Protein AF-A0A2K1NV42-F1 (afdb_monomer_lite)

Sequence (108 aa):
MPKLYQAQPLTGFKYLHGRKGDKAFHIGPLNAPVTMEEVEKVVIECRANDFNKADVLGWEWSYEVNELAKARAKENEVVLKITDFQIPPTGELAQISSKVKDPRDLMD

Foldseek 3Di:
DDPQPVWAADPPADAFGTHDVLETEGEDDPPDEDDLVSLLSVLVSCLVVVRQEYEYETQHYDPVSQVVSCVSSVVSNHHYGYDYPDPPCPVVNVVVVVPCPDPCVVPD

Structure (mmCIF, N/CA/C/O backbone):
data_AF-A0A2K1NV42-F1
#
_entry.id   AF-A0A2K1NV42-F1
#
loop_
_atom_site.group_PDB
_atom_site.id
_atom_site.type_symbol
_atom_site.label_atom_id
_atom_site.label_alt_id
_atom_site.label_comp_id
_atom_site.label_asym_id
_atom_site.label_entity_id
_atom_site.label_seq_id
_atom_site.pdbx_PDB_ins_code
_atom_site.Cartn_x
_atom_site.Cartn_y
_atom_site.Cartn_z
_atom_site.occupancy
_atom_site.B_iso_or_equiv
_atom_site.auth_seq_id
_atom_site.auth_comp_id
_atom_site.auth_asym_id
_atom_site.auth_atom_id
_atom_site.pdbx_PDB_model_num
ATOM 1 N N . MET A 1 1 ? 2.424 -16.104 15.340 1.00 42.69 1 MET A N 1
ATOM 2 C CA . MET A 1 1 ? 2.979 -15.199 14.305 1.00 42.69 1 MET A CA 1
ATOM 3 C C . MET A 1 1 ? 1.816 -14.482 13.626 1.00 42.69 1 MET A C 1
ATOM 5 O O . MET A 1 1 ? 0.810 -15.156 13.449 1.00 42.69 1 MET A O 1
ATOM 9 N N . PRO A 1 2 ? 1.890 -13.176 13.295 1.00 42.09 2 PRO A N 1
ATOM 10 C CA . PRO A 1 2 ? 3.013 -12.251 13.453 1.00 42.09 2 PRO A CA 1
ATOM 11 C C . PRO A 1 2 ? 2.714 -11.135 14.481 1.00 42.09 2 PRO A C 1
ATOM 13 O O . PRO A 1 2 ? 1.825 -10.310 14.304 1.00 42.09 2 PRO A O 1
ATOM 16 N N . LYS A 1 3 ? 3.523 -11.055 15.548 1.00 42.41 3 LYS A N 1
ATOM 17 C CA . LYS 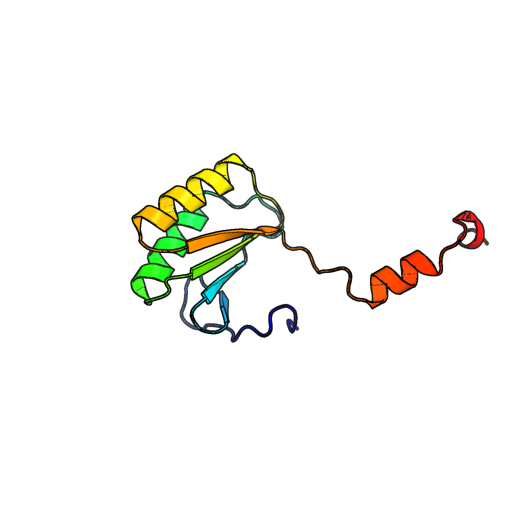A 1 3 ? 3.584 -9.899 16.469 1.00 42.41 3 LYS A CA 1
ATOM 18 C C . LYS A 1 3 ? 4.420 -8.737 15.892 1.00 42.41 3 LYS A C 1
ATOM 20 O O . LYS A 1 3 ? 4.748 -7.818 16.631 1.00 42.41 3 LYS A O 1
ATOM 25 N N . LEU A 1 4 ? 4.769 -8.765 14.599 1.00 50.88 4 LEU A N 1
ATOM 26 C CA . LEU A 1 4 ? 5.703 -7.801 14.000 1.00 50.88 4 LEU A CA 1
ATOM 27 C C . LEU A 1 4 ? 5.162 -6.362 13.973 1.00 50.88 4 LEU A C 1
ATOM 29 O O . LEU A 1 4 ? 5.948 -5.431 14.072 1.00 50.88 4 LEU A O 1
ATOM 33 N N . TYR A 1 5 ? 3.838 -6.167 13.902 1.00 56.75 5 TYR A N 1
ATOM 34 C CA . TYR A 1 5 ? 3.246 -4.821 13.807 1.00 56.75 5 TYR A CA 1
ATOM 35 C C . TYR A 1 5 ? 2.246 -4.457 14.912 1.00 56.75 5 TYR A C 1
ATOM 37 O O . TYR A 1 5 ? 1.820 -3.301 14.980 1.00 56.75 5 TYR A O 1
ATOM 45 N N . GLN A 1 6 ? 1.868 -5.399 15.790 1.00 63.62 6 GLN A N 1
ATOM 46 C CA . GLN A 1 6 ? 0.673 -5.273 16.652 1.00 63.62 6 GLN A CA 1
ATOM 47 C C . GLN A 1 6 ? -0.588 -4.883 15.850 1.00 63.62 6 GLN A C 1
ATOM 49 O O . GLN A 1 6 ? -1.478 -4.205 16.361 1.00 63.62 6 GLN A O 1
ATOM 54 N N . ALA A 1 7 ? -0.636 -5.256 14.569 1.00 68.94 7 ALA A N 1
ATOM 55 C CA . ALA A 1 7 ? -1.773 -4.989 13.708 1.00 68.94 7 ALA A CA 1
ATOM 56 C C . ALA A 1 7 ? -2.886 -6.003 13.995 1.00 68.94 7 ALA A C 1
ATOM 58 O O . ALA A 1 7 ? -2.624 -7.185 14.226 1.00 68.94 7 ALA A O 1
ATOM 59 N N . GLN A 1 8 ? -4.128 -5.531 13.976 1.00 79.56 8 GLN A N 1
ATOM 60 C CA . GLN A 1 8 ? -5.302 -6.388 13.957 1.00 79.56 8 GLN A CA 1
ATOM 61 C C . GLN A 1 8 ? -5.447 -6.962 12.542 1.00 79.56 8 GLN A C 1
ATOM 63 O O . GLN A 1 8 ? -5.457 -6.172 11.592 1.00 79.56 8 GLN A O 1
ATOM 68 N N . PRO A 1 9 ? -5.543 -8.292 12.372 1.00 81.75 9 PRO A N 1
ATOM 69 C CA . PRO A 1 9 ? -5.815 -8.872 11.065 1.00 81.75 9 PRO A CA 1
ATOM 70 C C . PRO A 1 9 ? -7.182 -8.392 10.573 1.00 81.75 9 PRO A C 1
ATOM 72 O O . PRO A 1 9 ? -8.139 -8.314 11.347 1.00 81.75 9 PRO A O 1
ATOM 75 N N . LEU A 1 10 ? -7.257 -8.056 9.291 1.00 81.44 10 LEU A N 1
ATOM 76 C CA . LEU A 1 10 ? -8.508 -7.720 8.627 1.00 81.44 10 LEU A CA 1
ATOM 77 C C . LEU A 1 10 ? -9.022 -8.962 7.895 1.00 81.44 10 LEU A C 1
ATOM 79 O O . LEU A 1 10 ? -8.246 -9.711 7.310 1.00 81.44 10 LEU A O 1
ATOM 83 N N . THR A 1 11 ? -10.331 -9.204 7.958 1.00 78.31 11 THR A N 1
ATOM 84 C CA . THR A 1 11 ? -10.988 -10.323 7.263 1.00 78.31 11 THR A CA 1
ATOM 85 C C . THR A 1 11 ? -12.066 -9.770 6.340 1.00 78.31 11 THR A C 1
ATOM 87 O O . THR A 1 11 ? -12.695 -8.770 6.674 1.00 78.31 11 THR A O 1
ATOM 90 N N . GLY A 1 12 ? -12.243 -10.382 5.165 1.00 79.69 12 GLY A N 1
ATOM 91 C CA . GLY A 1 12 ? -13.189 -9.910 4.142 1.00 79.69 12 GLY A CA 1
ATOM 92 C C . GLY A 1 12 ? -12.642 -8.842 3.186 1.00 79.69 12 GLY A C 1
ATOM 93 O O . GLY A 1 12 ? -13.376 -8.385 2.317 1.00 79.69 12 GLY A O 1
ATOM 94 N N . PHE A 1 13 ? -11.366 -8.480 3.314 1.00 85.56 13 PHE A N 1
ATOM 95 C CA . PHE A 1 13 ? -10.665 -7.566 2.413 1.00 85.56 13 PHE A CA 1
ATOM 96 C C . PHE A 1 13 ? -9.869 -8.362 1.383 1.00 85.56 13 PHE A C 1
ATOM 98 O O . PHE A 1 13 ? -9.400 -9.465 1.677 1.00 85.56 13 PHE A O 1
ATOM 105 N N . LYS A 1 14 ? -9.733 -7.822 0.172 1.00 85.19 14 LYS A N 1
ATOM 106 C CA . LYS A 1 14 ? -9.067 -8.515 -0.933 1.00 85.19 14 LYS A CA 1
ATOM 107 C C . LYS A 1 14 ? -7.568 -8.235 -0.971 1.00 85.19 14 LYS A C 1
ATOM 109 O O . LYS A 1 14 ? -6.808 -9.112 -1.369 1.00 85.19 14 LYS A O 1
ATOM 114 N N . TYR A 1 15 ? -7.160 -7.037 -0.565 1.00 89.06 15 TYR A N 1
ATOM 115 C CA . TYR A 1 15 ? -5.773 -6.581 -0.597 1.00 89.06 15 TYR A CA 1
ATOM 116 C C . TYR A 1 15 ? -5.278 -6.163 0.792 1.00 89.06 15 TYR A C 1
ATOM 118 O O . TYR A 1 15 ? -4.107 -6.353 1.113 1.00 89.06 15 TYR A O 1
ATOM 126 N N . LEU A 1 16 ? -6.136 -5.632 1.660 1.00 89.75 16 LEU A N 1
ATOM 127 C CA . LEU A 1 16 ? -5.743 -5.258 3.017 1.00 89.75 16 LEU A CA 1
ATOM 128 C C . LEU A 1 16 ? -5.647 -6.490 3.927 1.00 89.75 16 LEU A C 1
ATOM 130 O O . LEU A 1 16 ? -6.625 -7.191 4.167 1.00 89.75 16 LEU A O 1
ATOM 134 N N . HIS A 1 17 ? -4.466 -6.728 4.493 1.00 88.94 17 HIS A N 1
ATOM 135 C CA . HIS A 1 17 ? -4.198 -7.879 5.362 1.00 88.94 17 HIS A CA 1
ATOM 136 C C . HIS A 1 17 ? -4.313 -7.544 6.854 1.00 88.94 17 HIS A C 1
ATOM 138 O O . HIS A 1 17 ? -4.492 -8.427 7.696 1.00 88.94 17 HIS A O 1
ATOM 144 N N . GLY A 1 18 ? -4.224 -6.265 7.219 1.00 88.06 18 GLY A N 1
ATOM 145 C CA . GLY A 1 18 ? -4.344 -5.846 8.610 1.00 88.06 18 GLY A CA 1
ATOM 146 C C . GLY A 1 18 ? -4.514 -4.347 8.778 1.00 88.06 18 GLY A C 1
ATOM 147 O O . GLY A 1 18 ? -4.394 -3.580 7.828 1.00 88.06 18 GLY A O 1
ATOM 148 N N . ARG A 1 19 ? -4.764 -3.920 10.016 1.00 86.25 19 ARG A N 1
ATOM 149 C CA . ARG A 1 19 ? -4.821 -2.507 10.402 1.00 86.25 19 ARG A CA 1
ATOM 150 C C . ARG A 1 19 ? -4.185 -2.240 11.758 1.00 86.25 19 ARG A C 1
ATOM 152 O O . ARG A 1 19 ? -4.132 -3.114 12.620 1.00 86.25 19 ARG A O 1
ATOM 159 N N . LYS A 1 20 ? -3.773 -1.000 11.991 1.00 84.69 20 LYS A N 1
ATOM 160 C CA . LYS A 1 20 ? -3.330 -0.486 13.290 1.00 84.69 20 LYS A CA 1
ATOM 161 C C . LYS A 1 20 ? -3.867 0.931 13.443 1.00 84.69 20 LYS A C 1
ATOM 163 O O . LYS A 1 20 ? -3.351 1.852 12.818 1.00 84.69 20 LYS A O 1
ATOM 168 N N . GLY A 1 21 ? -4.906 1.086 14.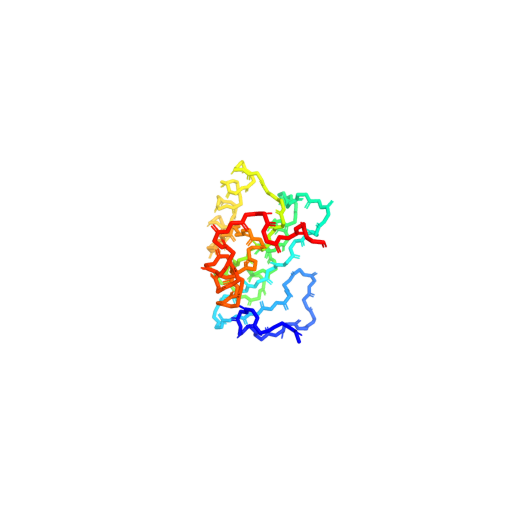263 1.00 83.81 21 GLY A N 1
ATOM 169 C CA . GLY A 1 21 ? -5.651 2.344 14.346 1.00 83.81 21 GLY A CA 1
ATOM 170 C C . GLY A 1 21 ? -6.330 2.668 13.013 1.00 83.81 21 GLY A C 1
ATOM 171 O O . GLY A 1 21 ? -7.025 1.820 12.457 1.00 83.81 21 GLY A O 1
ATOM 172 N N . ASP A 1 22 ? -6.079 3.871 12.506 1.00 84.00 22 ASP A N 1
ATOM 173 C CA . ASP A 1 22 ? -6.558 4.423 11.231 1.00 84.00 22 ASP A CA 1
ATOM 174 C C . ASP A 1 22 ? -5.718 4.008 10.008 1.00 84.00 22 ASP A C 1
ATOM 176 O O . ASP A 1 22 ? -6.018 4.399 8.883 1.00 84.00 22 ASP A O 1
ATOM 180 N N . LYS A 1 23 ? -4.663 3.207 10.211 1.00 87.88 23 LYS A N 1
ATOM 181 C CA . LYS A 1 23 ? -3.751 2.776 9.147 1.00 87.88 23 LYS A CA 1
ATOM 182 C C . LYS A 1 23 ? -3.978 1.325 8.739 1.00 87.88 23 LYS A C 1
ATOM 184 O O . LYS A 1 23 ? -3.947 0.439 9.594 1.00 87.88 23 LYS A O 1
ATOM 189 N N . ALA A 1 24 ? -4.122 1.082 7.442 1.00 91.12 24 ALA A N 1
ATOM 190 C CA . ALA A 1 24 ? -4.182 -0.250 6.855 1.00 91.12 24 ALA A CA 1
ATOM 191 C C . ALA A 1 24 ? -2.797 -0.759 6.417 1.00 91.12 24 ALA A C 1
ATOM 193 O O . ALA A 1 24 ? -1.865 0.018 6.212 1.00 91.12 24 ALA A O 1
ATOM 194 N N . PHE A 1 25 ? -2.673 -2.076 6.266 1.00 89.50 25 PHE A N 1
ATOM 195 C CA . PHE A 1 25 ? -1.470 -2.749 5.788 1.00 89.50 25 PHE A CA 1
ATOM 196 C C . PHE A 1 25 ? -1.805 -3.689 4.642 1.00 89.50 25 PHE A C 1
ATOM 198 O O . PHE A 1 25 ? -2.719 -4.511 4.748 1.00 89.50 25 PHE A O 1
ATOM 205 N N . HIS A 1 26 ? -0.990 -3.623 3.602 1.00 91.00 26 HIS A N 1
ATOM 206 C CA . HIS A 1 26 ? -0.907 -4.627 2.559 1.00 91.00 26 HIS A CA 1
ATOM 207 C C . HIS A 1 26 ? 0.459 -5.314 2.638 1.00 91.00 26 HIS A C 1
ATOM 209 O O . HIS A 1 26 ? 1.462 -4.704 3.004 1.00 91.00 26 HIS A O 1
ATOM 215 N N . ILE A 1 27 ? 0.483 -6.602 2.317 1.00 88.75 27 ILE A N 1
ATOM 216 C CA . ILE A 1 27 ? 1.702 -7.409 2.254 1.00 88.75 27 ILE A CA 1
ATOM 217 C C . ILE A 1 27 ? 1.791 -7.828 0.800 1.00 88.75 27 ILE A C 1
ATOM 219 O O . ILE A 1 27 ? 0.948 -8.597 0.345 1.00 88.75 27 ILE A O 1
ATOM 223 N N . GLY A 1 28 ? 2.757 -7.255 0.096 1.00 87.25 28 GLY A N 1
ATOM 224 C CA . GLY A 1 28 ? 3.023 -7.567 -1.292 1.00 87.25 28 GLY A CA 1
ATOM 225 C C . GLY A 1 28 ? 3.665 -8.947 -1.456 1.00 87.25 28 GLY A C 1
ATOM 226 O O . GLY A 1 28 ? 3.891 -9.674 -0.480 1.00 87.25 28 GLY A O 1
ATOM 227 N N . PRO A 1 29 ? 3.975 -9.324 -2.700 1.00 85.56 29 PRO A N 1
ATOM 228 C CA . PRO A 1 29 ? 4.581 -10.604 -3.024 1.00 85.56 29 PRO A CA 1
ATOM 229 C C . PRO A 1 29 ? 5.934 -10.815 -2.329 1.00 85.56 29 PRO A C 1
ATOM 231 O O . PRO A 1 29 ? 6.735 -9.895 -2.163 1.00 85.56 29 PRO A O 1
ATOM 234 N N . LEU A 1 30 ? 6.193 -12.068 -1.939 1.00 81.81 30 LEU A N 1
ATOM 235 C CA . LEU A 1 30 ? 7.460 -12.486 -1.319 1.00 81.81 30 LEU A CA 1
ATOM 236 C C . LEU A 1 30 ? 8.551 -12.813 -2.347 1.00 81.81 30 LEU A C 1
ATOM 238 O O . LEU A 1 30 ? 9.723 -12.877 -1.998 1.00 81.81 30 LEU A O 1
ATOM 242 N N . ASN A 1 31 ? 8.158 -13.081 -3.591 1.00 82.62 31 ASN A N 1
ATOM 243 C CA . ASN A 1 31 ? 9.015 -13.588 -4.664 1.00 82.62 31 ASN A CA 1
ATOM 244 C C . ASN A 1 31 ? 8.933 -12.745 -5.948 1.00 82.62 31 ASN A C 1
ATOM 246 O O . ASN A 1 31 ? 9.286 -13.232 -7.021 1.00 82.62 31 ASN A O 1
ATOM 250 N N . ALA A 1 32 ? 8.401 -11.527 -5.853 1.00 87.44 32 ALA A N 1
ATOM 251 C CA . ALA A 1 32 ? 8.284 -10.590 -6.961 1.00 87.44 32 ALA A CA 1
ATOM 252 C C . ALA A 1 32 ? 8.296 -9.148 -6.428 1.00 87.44 32 ALA A C 1
ATOM 254 O O . ALA A 1 32 ? 7.972 -8.929 -5.257 1.00 87.44 32 ALA A O 1
ATOM 255 N N . PRO A 1 33 ? 8.635 -8.158 -7.270 1.00 88.62 33 PRO A N 1
ATOM 256 C CA . PRO A 1 33 ? 8.546 -6.763 -6.879 1.00 88.62 33 PRO A CA 1
ATOM 257 C C . PRO A 1 33 ? 7.092 -6.303 -6.737 1.00 88.62 33 PRO A C 1
ATOM 259 O O . PRO A 1 33 ? 6.210 -6.721 -7.490 1.00 88.62 33 PRO A O 1
ATOM 262 N N . VAL A 1 34 ? 6.860 -5.375 -5.809 1.00 92.56 34 VAL A N 1
ATOM 263 C CA . VAL A 1 34 ? 5.593 -4.643 -5.702 1.00 92.56 34 VAL A CA 1
ATOM 264 C C . VAL A 1 34 ? 5.352 -3.866 -6.995 1.00 92.56 34 VAL A C 1
ATOM 266 O O . VAL A 1 34 ? 6.222 -3.130 -7.465 1.00 92.56 34 VAL A O 1
ATOM 269 N N . THR A 1 35 ? 4.152 -4.009 -7.554 1.00 93.75 35 THR A N 1
ATOM 270 C CA . THR A 1 35 ? 3.759 -3.369 -8.816 1.00 93.75 35 THR A CA 1
ATOM 271 C C . THR A 1 35 ? 2.784 -2.218 -8.588 1.00 93.75 35 THR A C 1
ATOM 273 O O . THR A 1 35 ? 2.063 -2.178 -7.590 1.00 93.75 35 THR A O 1
ATOM 276 N N . MET A 1 36 ? 2.709 -1.290 -9.547 1.00 93.81 36 MET A N 1
ATOM 277 C CA . MET A 1 36 ? 1.740 -0.190 -9.487 1.00 93.81 36 MET A CA 1
ATOM 278 C C . MET A 1 36 ? 0.285 -0.658 -9.553 1.00 93.81 36 MET A C 1
ATOM 280 O O . MET A 1 36 ? -0.568 -0.051 -8.913 1.00 93.81 36 MET A O 1
ATOM 284 N N . GLU A 1 37 ? 0.001 -1.748 -10.271 1.00 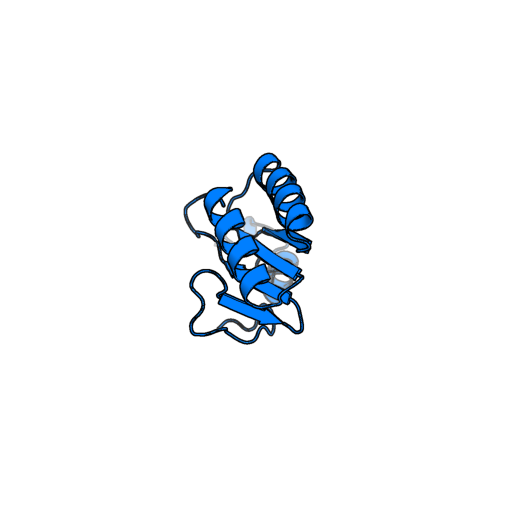93.19 37 GLU A N 1
ATOM 285 C CA . GLU A 1 37 ? -1.348 -2.320 -10.324 1.00 93.19 37 GLU A CA 1
ATOM 286 C C . GLU A 1 37 ? -1.814 -2.763 -8.928 1.00 93.19 37 GLU A C 1
ATOM 288 O O . GLU A 1 37 ? -2.954 -2.526 -8.529 1.00 93.19 37 GLU A O 1
ATOM 293 N N . GLU A 1 38 ? -0.918 -3.383 -8.160 1.00 91.94 38 GLU A N 1
ATOM 294 C CA . GLU A 1 38 ? -1.203 -3.813 -6.795 1.00 91.94 38 GLU A CA 1
ATOM 295 C C . GLU A 1 38 ? -1.385 -2.629 -5.844 1.00 91.94 38 GLU A C 1
ATOM 297 O O . GLU A 1 38 ? -2.361 -2.579 -5.095 1.00 91.94 38 GLU A O 1
ATOM 302 N N . VAL A 1 39 ? -0.503 -1.632 -5.929 1.00 93.94 39 VAL A N 1
ATOM 303 C CA . VAL A 1 39 ? -0.634 -0.382 -5.169 1.00 93.94 39 VAL A CA 1
ATOM 304 C C . VAL A 1 39 ? -1.981 0.288 -5.440 1.00 93.94 39 VAL A C 1
ATOM 306 O O . VAL A 1 39 ? -2.650 0.726 -4.506 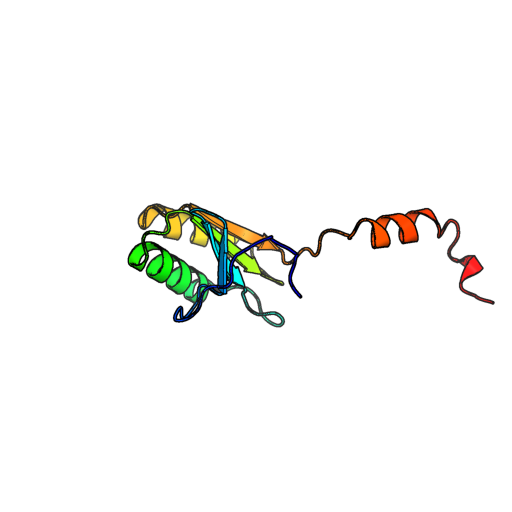1.00 93.94 39 VAL A O 1
ATOM 309 N N . GLU A 1 40 ? -2.402 0.368 -6.700 1.00 94.62 40 GLU A N 1
ATOM 310 C CA . GLU A 1 40 ? -3.668 0.994 -7.075 1.00 94.62 40 GLU A CA 1
ATOM 311 C C . GLU A 1 40 ? -4.865 0.272 -6.448 1.00 94.62 40 GLU A C 1
ATOM 313 O O . GLU A 1 40 ? -5.739 0.911 -5.859 1.00 94.62 40 GLU A O 1
ATOM 318 N N . LYS A 1 41 ? -4.865 -1.062 -6.486 1.00 94.69 41 LYS A N 1
ATOM 319 C CA . LYS A 1 41 ? -5.882 -1.891 -5.828 1.00 94.69 41 LYS A CA 1
ATOM 320 C C . LYS A 1 41 ? -5.948 -1.631 -4.321 1.00 94.69 41 LYS A C 1
ATOM 322 O O . LYS A 1 41 ? -7.043 -1.497 -3.776 1.00 94.69 41 LYS A O 1
ATOM 327 N N . VAL A 1 42 ? -4.794 -1.504 -3.663 1.00 94.31 42 VAL A N 1
ATOM 328 C CA . VAL A 1 42 ? -4.703 -1.165 -2.233 1.00 94.31 42 VAL A CA 1
ATOM 329 C C . VAL A 1 42 ? -5.285 0.220 -1.955 1.00 94.31 42 VAL A C 1
ATOM 331 O O . VAL A 1 42 ? -6.092 0.363 -1.043 1.00 94.31 42 VAL A O 1
ATOM 334 N N . VAL A 1 43 ? -4.923 1.235 -2.745 1.00 94.81 43 VAL A N 1
ATOM 335 C CA . VAL A 1 43 ? -5.418 2.613 -2.576 1.00 94.81 43 VAL A CA 1
ATOM 336 C C . VAL A 1 43 ? -6.938 2.683 -2.735 1.00 94.81 43 VAL A C 1
ATOM 338 O O . VAL A 1 43 ? -7.611 3.301 -1.907 1.00 94.81 43 VAL A O 1
ATOM 341 N N . ILE A 1 44 ? -7.485 2.024 -3.760 1.00 94.38 44 ILE A N 1
ATOM 342 C CA . ILE A 1 44 ? -8.932 1.974 -4.010 1.00 94.38 44 ILE A CA 1
ATOM 343 C C . ILE A 1 44 ? -9.652 1.292 -2.843 1.00 94.38 44 ILE A C 1
ATOM 345 O O . ILE A 1 44 ? -10.651 1.812 -2.345 1.00 94.38 44 ILE A O 1
ATOM 349 N N . GLU A 1 45 ? -9.140 0.151 -2.372 1.00 93.62 45 GLU A N 1
ATOM 350 C CA . GLU A 1 45 ? -9.738 -0.563 -1.243 1.00 93.62 45 GLU A CA 1
ATOM 351 C C . GLU A 1 45 ? -9.637 0.244 0.059 1.00 93.62 45 GLU A C 1
ATOM 353 O O . GLU A 1 45 ? -10.595 0.273 0.830 1.00 93.62 45 GLU A O 1
ATOM 358 N N . CYS A 1 46 ? -8.538 0.969 0.286 1.00 93.81 46 CYS A N 1
ATOM 359 C CA . CYS A 1 46 ? -8.419 1.896 1.410 1.00 93.81 46 CYS A CA 1
ATOM 360 C C . CYS A 1 46 ? -9.510 2.967 1.374 1.00 93.81 46 CYS A C 1
ATOM 362 O O . CYS A 1 46 ? -10.218 3.150 2.364 1.00 93.81 46 CYS A O 1
ATOM 364 N N . ARG A 1 47 ? -9.693 3.627 0.225 1.00 92.50 47 ARG A N 1
ATOM 365 C CA . ARG A 1 47 ? -10.695 4.686 0.073 1.00 92.50 47 ARG A CA 1
ATOM 366 C C . ARG A 1 47 ? -12.124 4.172 0.231 1.00 92.50 47 ARG A C 1
ATOM 368 O O . ARG A 1 47 ? -12.946 4.860 0.829 1.00 92.50 47 ARG A O 1
ATOM 375 N N . ALA A 1 48 ? -12.408 2.972 -0.270 1.00 92.44 48 ALA A N 1
ATOM 376 C CA . ALA A 1 48 ? -13.718 2.335 -0.146 1.00 92.44 48 ALA A CA 1
ATOM 377 C C . ALA A 1 48 ? -14.077 1.942 1.299 1.00 92.44 48 ALA A C 1
ATOM 379 O O . ALA A 1 48 ? -15.245 1.698 1.585 1.00 92.44 48 ALA A O 1
ATOM 380 N N . ASN A 1 49 ? -13.087 1.870 2.194 1.00 90.31 49 ASN A N 1
ATOM 381 C CA . ASN A 1 49 ? -13.246 1.432 3.582 1.00 90.31 49 ASN A CA 1
ATOM 382 C C . ASN A 1 49 ? -12.792 2.499 4.598 1.00 90.31 49 ASN A C 1
ATOM 384 O O . ASN A 1 49 ? -12.414 2.158 5.719 1.00 90.31 49 ASN A O 1
ATOM 388 N N . ASP A 1 50 ? -12.792 3.775 4.197 1.00 89.94 50 ASP A N 1
ATOM 389 C CA . ASP A 1 50 ? -12.459 4.934 5.041 1.00 89.94 50 ASP A CA 1
ATOM 390 C C . ASP A 1 50 ? -11.051 4.902 5.678 1.00 89.94 50 ASP A C 1
ATOM 392 O O . ASP A 1 50 ? -10.785 5.553 6.691 1.00 89.94 50 ASP A O 1
ATOM 396 N N . PHE A 1 51 ? -10.103 4.185 5.066 1.00 92.12 51 PHE A N 1
ATOM 397 C CA . PHE A 1 51 ? -8.694 4.243 5.453 1.00 92.12 51 PHE A CA 1
ATOM 398 C C . PHE A 1 51 ? -7.985 5.380 4.718 1.00 92.12 51 PHE A C 1
ATOM 400 O O . PHE A 1 51 ? -7.822 5.351 3.500 1.00 92.12 51 PHE A O 1
ATOM 407 N N . ASN A 1 52 ? -7.485 6.356 5.474 1.00 92.12 52 ASN A N 1
ATOM 408 C CA . ASN A 1 52 ? -6.712 7.484 4.942 1.00 92.12 52 ASN A CA 1
ATOM 409 C C . ASN A 1 52 ? -5.188 7.259 4.992 1.00 92.12 52 ASN A C 1
ATOM 411 O O . ASN A 1 52 ? -4.420 8.112 4.546 1.00 92.12 52 ASN A O 1
ATOM 415 N N . LYS A 1 53 ? -4.731 6.120 5.531 1.00 93.75 53 LYS A N 1
ATOM 416 C CA . LYS A 1 53 ? -3.316 5.736 5.614 1.00 93.75 53 LYS A CA 1
ATOM 417 C C . LYS A 1 53 ? -3.129 4.266 5.266 1.00 93.75 53 LYS A C 1
ATOM 419 O O . LYS A 1 53 ? -3.859 3.414 5.776 1.00 93.75 53 LYS A O 1
ATOM 424 N N . ALA A 1 54 ? -2.103 3.969 4.478 1.00 92.69 54 ALA A N 1
ATOM 425 C CA . ALA A 1 54 ? -1.759 2.613 4.074 1.00 92.69 54 ALA A CA 1
ATOM 426 C C . ALA A 1 54 ? -0.240 2.396 4.049 1.00 92.69 54 ALA A C 1
ATOM 428 O O . ALA A 1 54 ? 0.499 3.202 3.487 1.00 92.69 54 ALA A O 1
ATOM 429 N N . ASP A 1 55 ? 0.220 1.279 4.607 1.00 91.62 55 ASP A N 1
ATOM 430 C CA . ASP A 1 55 ? 1.588 0.798 4.401 1.00 91.62 55 ASP A CA 1
ATOM 431 C C . ASP A 1 55 ? 1.561 -0.433 3.484 1.00 91.62 55 ASP A C 1
ATOM 433 O O . ASP A 1 55 ? 0.849 -1.404 3.751 1.00 91.62 55 ASP A O 1
ATOM 437 N N . VAL A 1 56 ? 2.361 -0.404 2.419 1.00 91.69 56 VAL A N 1
ATOM 438 C CA . VAL A 1 56 ? 2.607 -1.555 1.542 1.00 91.69 56 VAL A CA 1
ATOM 439 C C . VAL A 1 56 ? 3.954 -2.155 1.919 1.00 91.69 56 VAL A C 1
ATOM 441 O O . VAL A 1 56 ? 4.990 -1.508 1.770 1.00 91.69 56 VAL A O 1
ATOM 444 N N . LEU A 1 57 ? 3.937 -3.381 2.437 1.00 89.56 57 LEU A N 1
ATOM 445 C CA . LEU A 1 57 ? 5.138 -4.120 2.811 1.00 89.56 57 LEU A CA 1
ATOM 446 C C . LEU A 1 57 ? 5.591 -4.977 1.632 1.00 89.56 57 LEU A C 1
ATOM 448 O O . LEU A 1 57 ? 4.896 -5.924 1.276 1.00 89.56 57 LEU A O 1
ATOM 452 N N . GLY A 1 58 ? 6.733 -4.650 1.033 1.00 88.38 58 GLY A N 1
ATOM 453 C CA . GLY A 1 58 ? 7.279 -5.367 -0.123 1.00 88.38 58 GLY A CA 1
ATOM 454 C C . GLY A 1 58 ? 8.649 -5.967 0.166 1.00 88.38 58 GLY A C 1
ATOM 455 O O . GLY A 1 58 ? 9.472 -5.324 0.814 1.00 88.38 58 GLY A O 1
ATOM 456 N N . TRP A 1 59 ? 8.913 -7.183 -0.317 1.00 85.19 59 TRP A N 1
ATOM 457 C CA . TRP A 1 59 ? 10.270 -7.743 -0.293 1.00 85.19 59 TRP A CA 1
ATOM 458 C C . TRP A 1 59 ? 11.175 -7.015 -1.294 1.00 85.19 59 TRP A C 1
ATOM 460 O O . TRP A 1 59 ? 12.272 -6.580 -0.955 1.00 85.19 59 TRP A O 1
ATOM 470 N N . GLU A 1 60 ? 10.657 -6.805 -2.503 1.00 87.56 60 GLU A N 1
ATOM 471 C CA . GLU A 1 60 ? 11.295 -6.039 -3.568 1.00 87.56 60 GLU A CA 1
ATOM 472 C C . GLU A 1 60 ? 10.372 -4.907 -4.020 1.00 87.56 60 GLU A C 1
ATOM 474 O O . GLU A 1 60 ? 9.157 -5.072 -4.133 1.00 87.56 60 GLU A O 1
ATOM 479 N N . TRP A 1 61 ? 10.941 -3.735 -4.277 1.00 92.25 61 TRP A N 1
ATOM 480 C CA . TRP A 1 61 ? 10.236 -2.587 -4.837 1.00 92.25 61 TRP A CA 1
ATOM 481 C C . TRP A 1 61 ? 11.244 -1.633 -5.482 1.00 92.25 61 TRP A C 1
ATOM 483 O O . TRP A 1 61 ? 12.432 -1.640 -5.158 1.00 92.25 61 TRP A O 1
ATOM 493 N N . SER A 1 62 ? 10.777 -0.810 -6.418 1.00 90.19 62 SER A N 1
ATOM 494 C CA . SER A 1 62 ? 11.613 0.178 -7.106 1.00 90.19 62 SER A CA 1
ATOM 495 C C . SER A 1 62 ? 11.264 1.593 -6.662 1.00 90.19 62 SER A C 1
ATOM 497 O O . SER A 1 62 ? 10.112 1.892 -6.348 1.00 90.19 62 SER A O 1
ATOM 499 N N . TYR A 1 63 ? 12.251 2.491 -6.685 1.00 89.94 63 TYR A N 1
ATOM 500 C CA . TYR A 1 63 ? 12.043 3.902 -6.351 1.00 89.94 63 TYR A CA 1
ATOM 501 C C . TYR A 1 63 ? 10.924 4.542 -7.188 1.00 89.94 63 TYR A C 1
ATOM 503 O O . TYR A 1 63 ? 10.076 5.235 -6.635 1.00 89.94 63 TYR A O 1
ATOM 511 N N . GLU A 1 64 ? 10.865 4.234 -8.487 1.00 92.25 64 GLU A N 1
ATOM 512 C CA . GLU A 1 64 ? 9.799 4.697 -9.384 1.00 92.25 64 GLU A CA 1
ATOM 513 C C . GLU A 1 64 ? 8.406 4.291 -8.883 1.00 92.25 64 GLU A C 1
ATOM 515 O O . GLU A 1 64 ? 7.529 5.143 -8.748 1.00 92.25 64 GLU A O 1
ATOM 520 N N . VAL A 1 65 ? 8.222 3.016 -8.521 1.00 92.12 65 VAL A N 1
ATOM 521 C CA . VAL A 1 65 ? 6.959 2.516 -7.960 1.00 92.12 65 VAL A CA 1
ATOM 522 C C . VAL A 1 65 ? 6.611 3.266 -6.678 1.00 92.12 65 VAL A C 1
ATOM 524 O O . VAL A 1 65 ? 5.468 3.659 -6.503 1.00 92.12 65 VAL A O 1
ATOM 527 N N . ASN A 1 66 ? 7.577 3.528 -5.797 1.00 91.75 66 ASN A N 1
ATOM 528 C CA . ASN A 1 66 ? 7.327 4.273 -4.562 1.00 91.75 66 ASN A CA 1
ATOM 529 C C . ASN A 1 66 ? 6.877 5.722 -4.813 1.00 91.75 66 ASN A C 1
ATOM 531 O O . ASN A 1 66 ? 5.956 6.200 -4.151 1.00 91.75 66 ASN A O 1
ATOM 535 N N . GLU A 1 67 ? 7.491 6.424 -5.764 1.00 94.44 67 GLU A N 1
ATOM 536 C CA . GLU A 1 67 ? 7.097 7.799 -6.087 1.00 94.44 67 GLU A CA 1
ATOM 537 C C . GLU A 1 67 ? 5.721 7.850 -6.763 1.00 94.44 67 GLU A C 1
ATOM 539 O O . GLU A 1 67 ? 4.860 8.637 -6.358 1.00 94.44 67 GLU A O 1
ATOM 544 N N . LEU A 1 68 ? 5.469 6.956 -7.725 1.00 94.12 68 LEU A N 1
ATOM 545 C CA . LEU A 1 68 ? 4.167 6.832 -8.382 1.00 94.12 68 LEU A CA 1
ATOM 546 C C . LEU A 1 68 ? 3.071 6.420 -7.391 1.00 94.12 68 LEU A C 1
ATOM 548 O O . LEU A 1 68 ? 1.965 6.959 -7.430 1.00 94.12 68 LEU A O 1
ATOM 552 N N . ALA A 1 69 ? 3.380 5.521 -6.458 1.00 94.44 69 ALA A N 1
ATOM 553 C CA . ALA A 1 69 ? 2.460 5.073 -5.423 1.00 94.44 69 ALA A CA 1
ATOM 554 C C . ALA A 1 69 ? 2.026 6.216 -4.501 1.00 94.44 69 ALA A C 1
ATOM 556 O O . ALA A 1 69 ? 0.836 6.367 -4.223 1.00 94.44 69 ALA A O 1
ATOM 557 N N . LYS A 1 70 ? 2.966 7.063 -4.063 1.00 94.62 70 LYS A N 1
ATOM 558 C CA . LYS A 1 70 ? 2.657 8.255 -3.257 1.00 94.62 70 LYS A CA 1
ATOM 559 C C . LYS A 1 70 ? 1.786 9.243 -4.021 1.00 94.62 70 LYS A C 1
ATOM 561 O O . LYS A 1 70 ? 0.845 9.785 -3.444 1.00 94.62 70 LYS A O 1
ATOM 566 N N . ALA A 1 71 ? 2.095 9.480 -5.298 1.00 94.75 71 ALA A N 1
ATOM 567 C CA . ALA A 1 71 ? 1.296 10.359 -6.144 1.00 94.75 71 ALA A CA 1
ATOM 568 C C . ALA A 1 71 ? -0.141 9.831 -6.262 1.00 94.75 71 ALA A C 1
ATOM 570 O O . ALA A 1 71 ? -1.082 10.549 -5.928 1.00 94.75 71 ALA A O 1
ATOM 571 N N . ARG A 1 72 ? -0.297 8.549 -6.613 1.00 93.00 72 ARG A N 1
ATOM 572 C CA . ARG A 1 72 ? -1.597 7.889 -6.788 1.00 93.00 72 ARG A CA 1
ATOM 573 C C . ARG A 1 72 ? -2.429 7.865 -5.510 1.00 93.00 72 ARG A C 1
ATOM 575 O O . ARG A 1 72 ? -3.636 8.098 -5.538 1.00 93.00 72 ARG A O 1
ATOM 582 N N . ALA A 1 73 ? -1.790 7.597 -4.377 1.00 94.12 73 ALA A N 1
ATOM 583 C CA . ALA A 1 73 ? -2.459 7.600 -3.086 1.00 94.12 73 ALA A CA 1
ATOM 584 C C . ALA A 1 73 ? -2.944 9.008 -2.718 1.00 94.12 73 ALA A C 1
ATOM 586 O O . ALA A 1 73 ? -4.094 9.175 -2.313 1.00 94.12 73 ALA A O 1
ATOM 587 N N . LYS A 1 74 ? -2.115 10.033 -2.955 1.00 94.12 74 LYS A N 1
ATOM 588 C CA . LYS A 1 74 ? -2.470 11.431 -2.696 1.00 94.12 74 LYS A CA 1
ATOM 589 C C . LYS A 1 74 ? -3.675 11.893 -3.521 1.00 94.12 74 LYS A C 1
ATOM 591 O O . LYS A 1 74 ? -4.503 12.621 -2.984 1.00 94.12 74 LYS A O 1
ATOM 596 N N . GLU A 1 75 ? -3.808 11.448 -4.773 1.00 93.88 75 GLU A N 1
ATOM 597 C CA . GLU A 1 75 ? -5.002 11.711 -5.601 1.00 93.88 75 GLU A CA 1
ATOM 598 C C . GLU A 1 75 ? -6.295 11.162 -4.977 1.00 93.88 75 GLU A C 1
ATOM 600 O O . GLU A 1 75 ? -7.368 11.713 -5.195 1.00 93.88 75 GLU A O 1
ATOM 605 N N . ASN A 1 76 ? -6.190 10.097 -4.180 1.00 92.25 76 ASN A N 1
ATOM 606 C CA . ASN A 1 76 ? -7.311 9.443 -3.504 1.00 92.25 76 ASN A CA 1
ATOM 607 C C . ASN A 1 76 ? -7.435 9.853 -2.024 1.00 92.25 76 ASN A C 1
ATOM 609 O O . ASN A 1 76 ? -8.153 9.208 -1.261 1.00 92.25 76 ASN A O 1
ATOM 613 N N . GLU A 1 77 ? -6.726 10.907 -1.604 1.00 93.31 77 GLU A N 1
ATOM 614 C CA . GLU A 1 77 ? -6.658 11.371 -0.210 1.00 93.31 77 GLU A CA 1
ATOM 615 C C . GLU A 1 77 ? -6.137 10.298 0.773 1.00 93.31 77 GLU A C 1
ATOM 617 O O . GLU A 1 77 ? -6.446 10.318 1.965 1.00 93.31 77 GLU A O 1
ATOM 622 N N . VAL A 1 78 ? -5.323 9.361 0.279 1.00 94.00 78 VAL A N 1
ATOM 623 C CA . VAL A 1 78 ? -4.668 8.313 1.069 1.00 94.00 78 VAL A CA 1
ATOM 624 C C . VAL A 1 78 ? -3.179 8.632 1.183 1.00 94.00 78 VAL A C 1
ATOM 626 O O . VAL A 1 78 ? -2.498 8.921 0.201 1.00 94.00 78 VAL A O 1
ATOM 629 N N . VAL A 1 79 ? -2.626 8.554 2.389 1.00 93.88 79 VAL A N 1
ATOM 630 C CA . VAL A 1 79 ? -1.177 8.611 2.600 1.00 93.88 79 VAL A CA 1
ATOM 631 C C . VAL A 1 79 ? -0.626 7.196 2.514 1.00 93.88 79 VAL A C 1
ATOM 633 O O . VAL A 1 79 ? -0.902 6.373 3.387 1.00 93.88 79 VAL A O 1
ATOM 636 N N . LEU A 1 80 ? 0.160 6.918 1.475 1.00 93.62 80 LEU A N 1
ATOM 637 C CA . LEU A 1 80 ? 0.754 5.603 1.253 1.00 93.62 80 LEU A CA 1
ATOM 638 C C . LEU A 1 80 ? 2.271 5.632 1.407 1.00 93.62 80 LEU A C 1
ATOM 640 O O . LEU A 1 80 ? 2.944 6.545 0.921 1.00 93.62 80 LEU A O 1
ATOM 644 N N . LYS A 1 81 ? 2.809 4.601 2.060 1.00 91.31 81 LYS A N 1
ATOM 645 C CA . LYS A 1 81 ? 4.247 4.348 2.127 1.00 91.31 81 LYS A CA 1
ATOM 646 C C . LYS A 1 81 ? 4.559 2.910 1.728 1.00 91.31 81 LYS A C 1
ATOM 648 O O . LYS A 1 81 ? 4.000 1.977 2.298 1.00 91.31 81 LYS A O 1
ATOM 653 N N . ILE A 1 82 ? 5.500 2.734 0.802 1.00 90.31 82 ILE A N 1
ATOM 654 C CA . ILE A 1 82 ? 6.123 1.430 0.573 1.00 90.31 82 ILE A CA 1
ATOM 655 C C . ILE A 1 82 ? 7.273 1.292 1.566 1.00 90.31 82 ILE A C 1
ATOM 657 O O . ILE A 1 82 ? 8.095 2.199 1.714 1.00 90.31 82 ILE A O 1
ATOM 661 N N . THR A 1 83 ? 7.275 0.200 2.317 1.00 84.75 83 THR A N 1
ATOM 662 C CA . THR A 1 83 ? 8.340 -0.132 3.262 1.00 84.75 83 THR A CA 1
ATOM 663 C C . THR A 1 83 ? 8.820 -1.532 2.950 1.00 84.75 83 THR A C 1
ATOM 665 O O . THR A 1 83 ? 8.027 -2.412 2.610 1.00 84.75 83 THR A O 1
ATOM 668 N N . ASP A 1 84 ? 10.123 -1.735 3.059 1.00 81.12 84 ASP A N 1
ATOM 669 C CA . ASP A 1 84 ? 10.698 -3.056 2.883 1.00 81.12 84 ASP A CA 1
ATOM 670 C C . ASP A 1 84 ? 10.144 -3.994 3.955 1.00 81.12 84 ASP A C 1
ATOM 672 O O . ASP A 1 84 ? 9.838 -3.588 5.083 1.00 81.12 84 ASP A O 1
ATOM 676 N N . PHE A 1 85 ? 10.060 -5.278 3.626 1.00 69.88 85 PHE A N 1
ATOM 677 C CA . PHE A 1 85 ? 9.820 -6.334 4.599 1.00 69.88 85 PHE A CA 1
ATOM 678 C C . PHE A 1 85 ? 11.074 -6.520 5.478 1.00 69.88 85 PHE A C 1
ATOM 680 O O . PHE A 1 85 ? 11.650 -7.600 5.569 1.00 69.88 85 PHE A O 1
ATOM 687 N N . GLN A 1 86 ? 11.557 -5.453 6.120 1.00 57.19 86 GLN A N 1
ATOM 688 C CA . GLN A 1 86 ? 12.560 -5.578 7.159 1.00 57.19 86 GLN A CA 1
ATOM 689 C C . GLN A 1 86 ? 11.869 -6.209 8.359 1.00 57.19 86 GLN A C 1
ATOM 691 O O . GLN A 1 86 ? 11.115 -5.565 9.090 1.00 57.19 86 GLN A O 1
ATOM 696 N N . ILE A 1 87 ? 12.160 -7.487 8.592 1.00 54.19 87 ILE A N 1
ATOM 697 C CA . ILE A 1 87 ? 12.210 -7.984 9.960 1.00 54.19 87 ILE A CA 1
ATOM 698 C C . ILE A 1 87 ? 13.251 -7.064 10.610 1.00 54.19 87 ILE A C 1
ATOM 700 O O . ILE A 1 87 ? 14.416 -7.146 10.204 1.00 54.19 87 ILE A O 1
ATOM 704 N N . PRO A 1 88 ? 12.885 -6.135 11.524 1.00 45.34 88 PRO A N 1
ATOM 705 C CA . PRO A 1 88 ? 13.920 -5.446 12.283 1.00 45.34 88 PRO A CA 1
ATOM 706 C C . PRO A 1 88 ? 14.803 -6.560 12.832 1.00 45.34 88 PRO A C 1
ATOM 708 O O . PRO A 1 88 ? 14.215 -7.563 13.252 1.00 45.34 88 PRO A O 1
ATOM 711 N N . PRO A 1 89 ? 16.148 -6.470 12.785 1.00 44.28 89 PRO A N 1
ATOM 712 C CA . PRO A 1 89 ? 16.968 -7.458 13.459 1.00 44.28 89 PRO A CA 1
ATOM 713 C C . PRO A 1 89 ? 16.407 -7.507 14.872 1.00 44.28 89 PRO A C 1
ATOM 715 O O . PRO A 1 89 ? 16.506 -6.534 15.624 1.00 44.28 89 PRO A O 1
ATOM 718 N N . THR A 1 90 ? 15.665 -8.572 15.187 1.00 49.44 90 THR A N 1
ATOM 719 C CA . THR A 1 90 ? 15.094 -8.732 16.512 1.00 49.44 90 THR A CA 1
ATOM 720 C C . THR A 1 90 ? 16.297 -8.617 17.428 1.00 49.44 90 THR A C 1
ATOM 722 O O . THR A 1 90 ? 17.387 -9.038 17.042 1.00 49.44 90 THR A O 1
ATOM 725 N N . GLY A 1 91 ? 16.172 -7.983 18.595 1.00 53.09 91 GLY A N 1
ATOM 726 C CA . GLY A 1 91 ? 17.332 -7.730 19.465 1.00 53.09 91 GLY A CA 1
ATOM 727 C C . GLY A 1 91 ? 18.200 -8.976 19.741 1.00 53.09 91 GLY A C 1
ATOM 728 O O . GLY A 1 91 ? 19.338 -8.848 20.177 1.00 53.09 91 GLY A O 1
ATOM 729 N N . GLU A 1 92 ? 17.686 -10.172 19.447 1.00 51.62 92 GLU A N 1
ATOM 730 C CA . GLU A 1 92 ? 18.400 -11.440 19.286 1.00 51.62 92 GLU A CA 1
ATOM 731 C C . GLU A 1 92 ? 19.475 -11.451 18.174 1.00 51.62 92 GLU A C 1
ATOM 733 O O . GLU A 1 92 ? 20.624 -11.760 18.469 1.00 51.62 92 GLU A O 1
ATOM 738 N N . LEU A 1 93 ? 19.179 -11.066 16.926 1.00 51.59 93 LEU A N 1
ATOM 739 C CA . LEU A 1 93 ? 20.151 -11.054 15.816 1.00 51.59 93 LEU A CA 1
ATOM 740 C C . LEU A 1 93 ? 21.295 -10.052 16.043 1.00 51.59 93 LEU A C 1
ATOM 742 O O . LEU A 1 93 ? 22.451 -10.364 15.762 1.00 51.59 93 LEU A O 1
ATOM 746 N N . ALA A 1 94 ? 20.999 -8.886 16.628 1.00 55.06 94 ALA A N 1
ATOM 747 C CA . ALA A 1 94 ? 22.019 -7.902 17.008 1.00 55.06 94 ALA A CA 1
ATOM 748 C C . ALA A 1 94 ? 22.908 -8.384 18.179 1.00 55.06 94 ALA A C 1
ATOM 750 O O . ALA A 1 94 ? 24.087 -8.030 18.278 1.00 55.06 94 ALA A O 1
ATOM 751 N N . GLN A 1 95 ? 22.370 -9.227 19.069 1.00 53.09 95 GLN A N 1
ATOM 752 C CA . GLN A 1 95 ? 23.157 -9.873 20.126 1.00 53.09 95 GLN A CA 1
ATOM 753 C C . GLN A 1 95 ? 24.053 -10.994 19.593 1.00 53.09 95 GLN A C 1
ATOM 755 O O . GLN A 1 95 ? 25.126 -11.226 20.145 1.00 53.09 95 GLN A O 1
ATOM 760 N N . ILE A 1 96 ? 23.652 -11.678 18.520 1.00 56.62 96 ILE A N 1
ATOM 761 C CA . ILE A 1 96 ? 24.485 -12.711 17.894 1.00 56.62 96 ILE A CA 1
ATOM 762 C C . ILE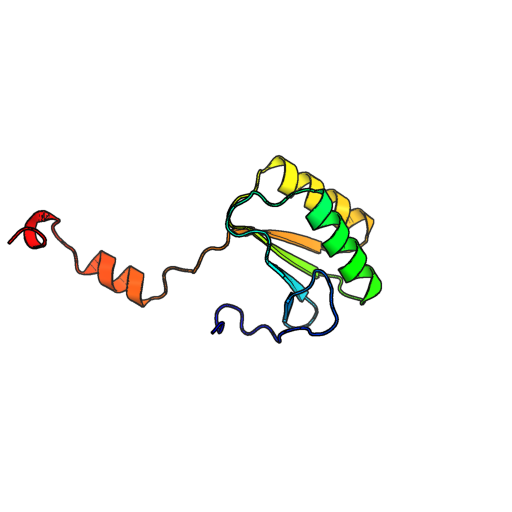 A 1 96 ? 25.643 -12.059 17.120 1.00 56.62 96 ILE A C 1
ATOM 764 O O . ILE A 1 96 ? 26.788 -12.482 17.272 1.00 56.62 96 ILE A O 1
ATOM 768 N N . SER A 1 97 ? 25.398 -10.962 16.391 1.00 53.72 97 SER A N 1
ATOM 769 C CA . SER A 1 97 ? 26.457 -10.252 15.650 1.00 53.72 97 SER A CA 1
ATOM 770 C C . SER A 1 97 ? 27.504 -9.585 16.550 1.00 53.72 97 SER A C 1
ATOM 772 O O . SER A 1 97 ? 28.631 -9.370 16.123 1.00 53.72 97 SER A O 1
ATOM 774 N N . SER A 1 98 ? 27.151 -9.250 17.795 1.00 54.19 98 SER A N 1
ATOM 775 C CA . SER A 1 98 ? 28.076 -8.664 18.779 1.00 54.19 98 SER A CA 1
ATOM 776 C C . SER A 1 98 ? 28.877 -9.705 19.569 1.00 54.19 98 SER A C 1
ATOM 778 O O . SER A 1 98 ? 29.863 -9.347 20.218 1.00 54.19 98 SER A O 1
ATOM 780 N N . LYS A 1 99 ? 28.486 -10.986 19.507 1.00 57.41 99 LYS A N 1
ATOM 781 C CA . LYS A 1 99 ? 29.201 -12.105 20.143 1.00 57.41 99 LYS A CA 1
ATOM 782 C C . LYS A 1 99 ? 30.138 -12.855 19.196 1.00 57.41 99 LYS A C 1
ATOM 784 O O . LYS A 1 99 ? 31.059 -13.505 19.679 1.00 57.41 99 LYS A O 1
ATOM 789 N N . VAL A 1 100 ? 29.965 -12.732 17.881 1.00 59.06 100 VAL A N 1
ATOM 790 C CA . VAL A 1 100 ? 30.941 -13.230 16.901 1.00 59.06 100 VAL A CA 1
ATOM 791 C C . VAL A 1 100 ? 32.036 -12.177 16.745 1.00 59.06 100 VAL A C 1
ATOM 793 O O . VAL A 1 100 ? 31.922 -11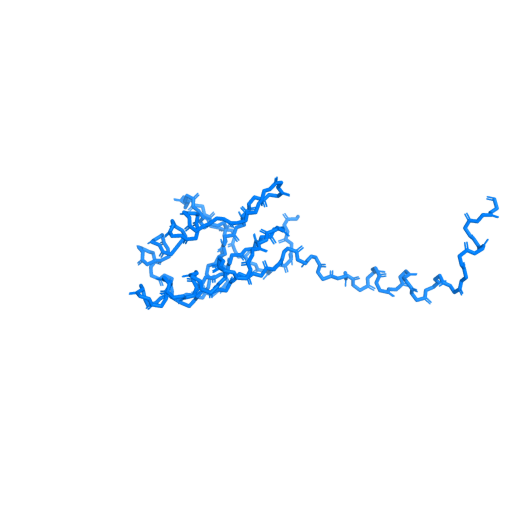.254 15.943 1.00 59.06 100 VAL A O 1
ATOM 796 N N . LYS A 1 101 ? 33.078 -12.272 17.577 1.00 56.12 101 LYS A N 1
ATOM 797 C CA . LYS A 1 101 ? 34.241 -11.371 17.514 1.00 56.12 101 LYS A CA 1
ATOM 798 C C . LYS A 1 101 ? 35.323 -11.820 16.533 1.00 56.12 101 LYS A C 1
ATOM 800 O O . LYS A 1 101 ? 36.187 -11.009 16.224 1.00 56.12 101 LYS A O 1
ATOM 805 N N . ASP A 1 102 ? 35.262 -13.041 16.008 1.00 56.53 102 ASP A N 1
ATOM 806 C CA . ASP A 1 102 ? 36.211 -13.503 14.998 1.00 56.53 102 ASP A CA 1
ATOM 807 C C . ASP A 1 102 ? 35.577 -14.630 14.151 1.00 56.53 102 ASP A C 1
ATOM 809 O O . ASP A 1 102 ? 35.050 -15.588 14.714 1.00 56.53 102 ASP A O 1
ATOM 813 N N . PRO A 1 103 ? 35.588 -14.555 12.806 1.00 54.38 103 PRO A N 1
ATOM 814 C CA . PRO A 1 103 ? 35.021 -15.593 11.935 1.00 54.38 103 PRO A CA 1
ATOM 815 C C . PRO A 1 103 ? 35.785 -16.932 11.981 1.00 54.38 103 PRO A C 1
ATOM 817 O O . PRO A 1 103 ? 35.359 -17.895 11.349 1.00 54.38 103 PRO A O 1
ATOM 820 N N . ARG A 1 104 ? 36.904 -16.998 12.715 1.00 59.06 104 ARG A N 1
ATOM 821 C CA . ARG A 1 104 ? 37.733 -18.198 12.905 1.00 59.06 104 ARG A CA 1
ATOM 822 C C . ARG A 1 104 ? 37.212 -19.147 13.994 1.00 59.06 104 ARG A C 1
ATOM 824 O O . ARG A 1 104 ? 37.501 -20.328 13.904 1.00 59.06 104 ARG A O 1
ATOM 831 N N . ASP A 1 105 ? 36.376 -18.683 14.926 1.00 56.03 105 ASP A N 1
ATOM 832 C CA . ASP A 1 105 ? 35.701 -19.530 15.937 1.00 56.03 105 ASP A CA 1
ATOM 833 C C . ASP A 1 105 ? 34.555 -20.394 15.355 1.00 56.03 105 ASP A C 1
ATOM 835 O O . ASP A 1 105 ? 33.882 -21.124 16.077 1.00 56.03 105 ASP A O 1
ATOM 839 N N . LEU A 1 106 ? 34.289 -20.286 14.047 1.00 59.44 106 LEU A N 1
ATOM 840 C CA . LEU A 1 106 ? 33.265 -21.056 13.323 1.00 59.44 106 LEU A CA 1
ATOM 841 C C . LEU A 1 106 ? 33.853 -22.208 12.487 1.00 59.44 106 LEU A C 1
ATOM 843 O O . LEU A 1 106 ? 33.107 -22.897 11.793 1.00 59.44 106 LEU A O 1
ATOM 847 N N . MET A 1 107 ? 35.173 -22.390 12.524 1.00 56.97 107 MET A N 1
ATOM 848 C CA . MET A 1 107 ? 35.911 -23.468 11.863 1.00 56.97 107 MET A CA 1
ATOM 849 C C . MET A 1 107 ? 36.740 -24.223 12.913 1.00 56.97 107 MET A C 1
ATOM 851 O O . MET A 1 107 ? 37.965 -24.140 12.917 1.00 56.97 107 MET A O 1
ATOM 855 N N . ASP A 1 108 ? 36.062 -24.945 13.801 1.00 53.16 108 ASP A N 1
ATOM 856 C CA . ASP A 1 108 ? 36.582 -26.203 14.354 1.00 53.16 108 ASP A CA 1
ATOM 857 C C . ASP A 1 108 ? 35.829 -27.358 13.681 1.00 53.16 108 ASP A C 1
ATOM 859 O O . ASP A 1 108 ? 34.575 -27.293 13.626 1.00 53.16 108 ASP A O 1
#

Radius of gyration: 17.46 Å; chains: 1; bounding box: 52×38×30 Å

Secondary structure (DSSP, 8-state):
---SS-PEEP-S-SS--EEETTEEEEE--SSSB--HHHHHHHHHHHHHTT--EEEEEESB--HHHHHHHHHHHHHTT-EEEEEE------HHHHHHHHH---GGGG--

pLDDT: mean 79.74, std 16.89, range [42.09, 94.81]